Protein AF-A0AAV6K033-F1 (afdb_monomer_lite)

Secondary structure (DSSP, 8-state):
-----SPPPPHHHHHHHHHHHS-SSSHHHHHHHHHHHHHHHHHHHHHHHHHHH-----HHHHHHHHHHHHHHHHHT---B---HHHHHHHHHTT--GGGBPP--

Organism: NCBI:txid479676

Sequence (104 aa):
MNNIDRGVLAFTDEIAWACTHKAGPSLAHLVFRLSLAASMYWIWRERNLRIFQHQRKVVRGLSSQIEEEVRACFVSFQGVKKTVVNSRIVQKWRVPARIFALCR

Structure (mmCIF, N/CA/C/O backbone):
data_AF-A0AAV6K033-F1
#
_entry.id   AF-A0AAV6K033-F1
#
loop_
_atom_site.group_PDB
_atom_site.id
_atom_site.type_symbol
_atom_site.label_atom_id
_atom_site.label_alt_id
_atom_site.label_comp_id
_atom_site.label_asym_id
_atom_site.label_entity_id
_atom_site.label_seq_id
_atom_site.pdbx_PDB_ins_code
_atom_site.Cartn_x
_atom_site.Cartn_y
_atom_site.Cartn_z
_atom_site.occupancy
_atom_site.B_iso_or_equiv
_atom_site.auth_seq_id
_atom_site.auth_comp_id
_atom_site.auth_asym_id
_atom_site.auth_atom_id
_atom_site.pdbx_PDB_model_num
ATOM 1 N N . MET A 1 1 ? 5.260 -6.977 0.803 1.00 44.03 1 MET A N 1
ATOM 2 C CA . MET A 1 1 ? 6.166 -6.848 1.961 1.00 44.03 1 MET A CA 1
ATOM 3 C C . MET A 1 1 ? 7.595 -7.080 1.471 1.00 44.03 1 MET A C 1
ATOM 5 O O . MET A 1 1 ? 8.149 -8.141 1.673 1.00 44.03 1 MET A O 1
ATOM 9 N N . ASN A 1 2 ? 8.054 -6.348 0.455 1.00 54.41 2 ASN A N 1
ATOM 10 C CA . ASN A 1 2 ? 8.568 -4.963 0.416 1.00 54.41 2 ASN A CA 1
ATOM 11 C C . ASN A 1 2 ? 10.102 -4.861 0.571 1.00 54.41 2 ASN A C 1
ATOM 13 O O . ASN A 1 2 ? 10.624 -3.768 0.364 1.00 54.41 2 ASN A O 1
ATOM 17 N N . ASN A 1 3 ? 10.803 -5.989 0.786 1.00 57.56 3 ASN A N 1
ATOM 18 C CA . ASN A 1 3 ? 12.272 -6.095 0.726 1.00 57.56 3 ASN A CA 1
ATOM 19 C C . ASN A 1 3 ? 12.965 -4.997 1.556 1.00 57.56 3 ASN A C 1
ATOM 21 O O . ASN A 1 3 ? 13.736 -4.193 1.036 1.00 57.56 3 ASN A O 1
ATOM 25 N N . ILE A 1 4 ? 12.577 -4.893 2.828 1.00 67.56 4 ILE A N 1
ATOM 26 C CA . ILE A 1 4 ? 13.173 -3.963 3.788 1.00 67.56 4 ILE A CA 1
ATOM 27 C C . ILE A 1 4 ? 14.045 -4.820 4.697 1.00 67.56 4 ILE A C 1
ATOM 29 O O . ILE A 1 4 ? 13.512 -5.530 5.542 1.00 67.56 4 ILE A O 1
ATOM 33 N N . ASP A 1 5 ? 15.351 -4.798 4.456 1.00 72.12 5 ASP A N 1
ATOM 34 C CA . ASP A 1 5 ? 16.346 -5.537 5.236 1.00 72.12 5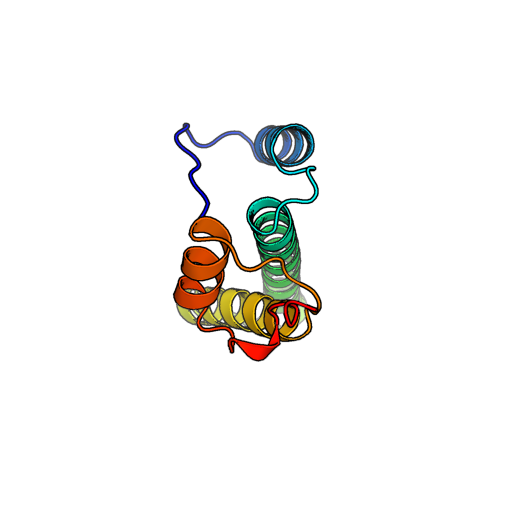 ASP A CA 1
ATOM 35 C C . ASP A 1 5 ? 17.127 -4.550 6.111 1.00 72.12 5 ASP A C 1
ATOM 37 O O . ASP A 1 5 ? 18.259 -4.171 5.822 1.00 72.12 5 ASP A O 1
ATOM 41 N N . ARG A 1 6 ? 16.435 -3.984 7.104 1.00 80.81 6 ARG A N 1
ATOM 42 C CA . ARG A 1 6 ? 17.014 -3.070 8.095 1.00 80.81 6 ARG A CA 1
ATOM 43 C C . ARG A 1 6 ? 16.225 -3.117 9.400 1.00 80.81 6 ARG A C 1
ATOM 45 O O . ARG A 1 6 ? 15.066 -3.529 9.410 1.00 80.81 6 ARG A O 1
ATOM 52 N N . GLY A 1 7 ? 16.844 -2.644 10.480 1.00 81.44 7 GLY A N 1
ATOM 53 C CA . GLY A 1 7 ? 16.182 -2.465 11.772 1.00 81.44 7 GLY A CA 1
ATOM 54 C C . GLY A 1 7 ? 15.017 -1.467 11.724 1.00 81.44 7 GLY A C 1
ATOM 55 O O . GLY A 1 7 ? 14.927 -0.628 10.818 1.00 81.44 7 GLY A O 1
ATOM 56 N N . VAL A 1 8 ? 14.129 -1.577 12.716 1.00 83.44 8 VAL A N 1
ATOM 57 C CA . VAL A 1 8 ? 13.009 -0.649 12.936 1.00 83.44 8 VAL A CA 1
ATOM 58 C C . VAL A 1 8 ? 13.569 0.707 13.360 1.00 83.44 8 VAL A C 1
ATOM 60 O O . VAL A 1 8 ? 14.348 0.777 14.309 1.00 83.44 8 VAL A O 1
ATOM 63 N N . LEU A 1 9 ? 13.181 1.768 12.658 1.00 86.12 9 LEU A N 1
ATOM 64 C CA . LEU A 1 9 ? 13.575 3.141 12.969 1.00 86.12 9 LEU A CA 1
ATOM 65 C C . LEU A 1 9 ? 12.465 3.864 13.746 1.00 86.12 9 LEU A C 1
ATOM 67 O O . LEU A 1 9 ? 11.329 3.387 13.844 1.00 86.12 9 LEU A O 1
ATOM 71 N N . ALA A 1 10 ? 12.775 5.049 14.276 1.00 90.94 10 ALA A N 1
ATOM 72 C CA . ALA A 1 10 ? 11.738 5.954 14.756 1.00 90.94 10 ALA A CA 1
ATOM 73 C C . ALA A 1 10 ? 10.796 6.330 13.601 1.00 90.94 10 ALA A C 1
ATOM 75 O O . ALA A 1 10 ? 11.197 6.366 12.440 1.00 90.94 10 ALA A O 1
ATOM 76 N N . PHE A 1 11 ? 9.533 6.635 13.903 1.00 85.62 11 PHE A N 1
ATOM 77 C CA . PHE A 1 11 ? 8.525 6.860 12.862 1.00 85.62 11 PHE A CA 1
ATOM 78 C C . PHE A 1 11 ? 8.914 7.968 11.870 1.00 85.62 11 PHE A C 1
ATOM 80 O O . PHE A 1 11 ? 8.736 7.805 10.668 1.00 85.62 11 PHE A O 1
ATOM 87 N N . THR A 1 12 ? 9.486 9.075 12.342 1.00 89.31 12 THR A N 1
ATOM 88 C CA . THR A 1 12 ? 9.978 10.157 11.472 1.00 89.31 12 THR A CA 1
ATOM 89 C C . THR A 1 12 ? 11.044 9.671 10.495 1.00 89.31 12 THR A C 1
ATOM 91 O O . THR A 1 12 ? 10.992 10.003 9.311 1.00 89.31 12 THR A O 1
ATOM 94 N N . ASP A 1 13 ? 11.951 8.821 10.967 1.00 91.06 13 ASP A N 1
ATOM 95 C CA . ASP A 1 13 ? 13.040 8.259 10.172 1.00 91.06 13 ASP A CA 1
ATOM 96 C C . ASP A 1 13 ? 12.525 7.190 9.199 1.00 91.06 13 ASP A C 1
ATOM 98 O O . ASP A 1 13 ? 12.990 7.109 8.064 1.00 91.06 13 ASP A O 1
ATOM 102 N N . GLU A 1 14 ? 11.505 6.418 9.592 1.00 89.38 14 GLU A N 1
ATOM 103 C CA . GLU A 1 14 ? 10.777 5.505 8.702 1.00 89.38 14 GLU A CA 1
ATOM 104 C C . GLU A 1 14 ? 10.161 6.258 7.516 1.00 89.38 14 GLU A C 1
ATOM 106 O O . GLU A 1 14 ? 10.292 5.826 6.365 1.00 89.38 14 GLU A O 1
ATOM 111 N N . ILE A 1 15 ? 9.519 7.404 7.776 1.00 88.56 15 ILE A N 1
ATOM 112 C CA . ILE A 1 15 ? 8.918 8.232 6.724 1.00 88.56 15 ILE A CA 1
ATOM 113 C C . ILE A 1 15 ? 9.995 8.877 5.854 1.00 88.56 15 ILE A C 1
ATOM 115 O O . ILE A 1 15 ? 9.896 8.808 4.628 1.00 88.56 15 ILE A O 1
ATOM 119 N N . ALA A 1 16 ? 11.046 9.443 6.447 1.00 90.56 16 ALA A N 1
ATOM 120 C CA . ALA A 1 16 ? 12.157 10.019 5.692 1.00 90.56 16 ALA A CA 1
ATOM 121 C C . ALA A 1 16 ? 12.825 8.970 4.786 1.00 90.56 16 ALA A C 1
ATOM 123 O O . ALA A 1 16 ? 13.068 9.213 3.599 1.00 90.56 16 ALA A O 1
ATOM 124 N N . TRP A 1 17 ? 13.048 7.762 5.304 1.00 90.31 17 TRP A N 1
ATOM 125 C CA . TRP A 1 17 ? 13.572 6.645 4.528 1.00 90.31 17 TRP A CA 1
ATOM 126 C C . TRP A 1 17 ? 12.623 6.232 3.396 1.00 90.31 17 TRP A C 1
ATOM 128 O O . TRP A 1 17 ? 13.056 6.027 2.261 1.00 90.31 17 TRP A O 1
ATOM 138 N N . ALA A 1 18 ? 11.321 6.134 3.668 1.00 89.19 18 ALA A N 1
ATOM 139 C CA . ALA A 1 18 ? 10.320 5.807 2.658 1.00 89.19 18 ALA A CA 1
ATOM 140 C C . ALA A 1 18 ? 10.296 6.845 1.525 1.00 89.19 18 ALA A C 1
ATOM 142 O O . ALA A 1 18 ? 10.298 6.474 0.349 1.00 89.19 18 ALA A O 1
ATOM 143 N N . CYS A 1 19 ? 10.329 8.132 1.868 1.00 87.88 19 CYS A N 1
ATOM 144 C CA . CYS A 1 19 ? 10.367 9.230 0.905 1.00 87.88 19 CYS A CA 1
ATOM 145 C C . CYS A 1 19 ? 11.638 9.214 0.049 1.00 87.88 19 CYS A C 1
ATOM 147 O O . CYS A 1 19 ? 11.573 9.516 -1.137 1.00 87.88 19 CYS A O 1
ATOM 149 N N . THR A 1 20 ? 12.779 8.818 0.612 1.00 89.88 20 THR A N 1
ATOM 150 C CA . THR A 1 20 ? 14.052 8.767 -0.125 1.00 89.88 20 THR A CA 1
ATOM 151 C C . THR A 1 20 ? 14.192 7.507 -0.985 1.00 89.88 20 THR A C 1
ATOM 153 O O . THR A 1 20 ? 14.633 7.587 -2.127 1.00 89.88 20 THR A O 1
ATOM 156 N N . HIS A 1 21 ? 13.770 6.341 -0.488 1.00 89.25 21 HIS A N 1
ATOM 157 C CA . HIS A 1 21 ? 14.060 5.047 -1.122 1.00 89.25 21 HIS A CA 1
ATOM 158 C C . HIS A 1 21 ? 12.889 4.453 -1.911 1.00 89.25 21 HIS A C 1
ATOM 160 O O . HIS A 1 21 ? 13.079 3.509 -2.678 1.00 89.25 21 HIS A O 1
ATOM 166 N N . LYS A 1 22 ? 11.661 4.955 -1.721 1.00 90.19 22 LYS A N 1
ATOM 167 C CA . LYS A 1 22 ? 10.439 4.410 -2.342 1.00 90.19 22 LYS A CA 1
ATOM 168 C C . LYS A 1 22 ? 9.681 5.448 -3.183 1.00 90.19 22 LYS A C 1
ATOM 170 O O . LYS A 1 22 ? 8.480 5.298 -3.405 1.00 90.19 22 LYS A O 1
ATOM 175 N N . ALA A 1 23 ? 10.379 6.465 -3.696 1.00 86.50 23 ALA A N 1
ATOM 176 C CA . ALA A 1 23 ? 9.802 7.532 -4.525 1.00 86.50 23 ALA A CA 1
ATOM 177 C C . ALA A 1 23 ? 9.767 7.248 -6.042 1.00 86.50 23 ALA A C 1
ATOM 179 O O . ALA A 1 23 ? 9.132 7.991 -6.786 1.00 86.50 23 ALA A O 1
ATOM 180 N N . GLY A 1 24 ? 10.421 6.187 -6.528 1.00 88.88 24 GLY A N 1
ATOM 181 C CA . GLY A 1 24 ? 10.498 5.925 -7.973 1.00 88.88 24 GLY A CA 1
ATOM 182 C C . GLY A 1 24 ? 9.174 5.460 -8.619 1.00 88.88 24 GLY A C 1
ATOM 183 O O . GLY A 1 24 ? 8.230 5.090 -7.920 1.00 88.88 24 GLY A O 1
ATOM 184 N N . PRO A 1 25 ? 9.118 5.375 -9.963 1.00 89.50 25 PRO A N 1
ATOM 185 C CA . PRO A 1 25 ? 7.905 5.020 -10.711 1.00 89.50 25 PRO A CA 1
ATOM 186 C C . PRO A 1 25 ? 7.637 3.508 -10.794 1.00 89.50 25 PRO A C 1
ATOM 188 O O . PRO A 1 25 ? 6.692 3.077 -11.450 1.00 89.50 25 PRO A O 1
ATOM 191 N N . SER A 1 26 ? 8.477 2.673 -10.173 1.00 91.31 26 SER A N 1
ATOM 192 C CA . SER A 1 26 ? 8.309 1.221 -10.234 1.00 91.31 26 SER A CA 1
ATOM 193 C C . SER A 1 26 ? 6.997 0.785 -9.573 1.00 91.31 26 SER A C 1
ATOM 195 O O . SER A 1 26 ? 6.539 1.382 -8.595 1.00 91.31 26 SER A O 1
ATOM 197 N N . LEU A 1 27 ? 6.420 -0.317 -10.058 1.00 92.12 27 LEU A N 1
ATOM 198 C CA . LEU A 1 27 ? 5.218 -0.903 -9.462 1.00 92.12 27 LEU A CA 1
ATOM 199 C C . LEU A 1 27 ? 5.418 -1.216 -7.973 1.00 92.12 27 LEU A C 1
ATOM 201 O O . LEU A 1 27 ? 4.526 -0.987 -7.164 1.00 92.12 27 LEU A O 1
ATOM 205 N N . ALA A 1 28 ? 6.611 -1.684 -7.596 1.00 91.88 28 ALA A N 1
ATOM 206 C CA . ALA A 1 28 ? 6.955 -1.954 -6.205 1.00 91.88 28 ALA A CA 1
ATOM 207 C C . ALA A 1 28 ? 6.895 -0.687 -5.336 1.00 91.88 28 ALA A C 1
ATOM 209 O O . ALA A 1 28 ? 6.378 -0.737 -4.221 1.00 91.88 28 ALA A O 1
ATOM 210 N N . HIS A 1 29 ? 7.392 0.446 -5.841 1.00 92.75 29 HIS A N 1
ATOM 211 C CA . HIS A 1 29 ? 7.330 1.731 -5.142 1.00 92.75 29 HIS A CA 1
ATOM 212 C C . HIS A 1 29 ? 5.898 2.264 -5.045 1.00 92.75 29 HIS A C 1
ATOM 214 O O . HIS A 1 29 ? 5.499 2.757 -3.993 1.00 92.75 29 HIS A O 1
ATOM 220 N N . LEU A 1 30 ? 5.096 2.124 -6.104 1.00 92.19 30 LEU A N 1
ATOM 221 C CA . LEU A 1 30 ? 3.680 2.503 -6.087 1.00 92.19 30 LEU A CA 1
ATOM 222 C C . LEU A 1 30 ? 2.892 1.697 -5.050 1.00 92.19 30 LEU A C 1
ATOM 224 O O . LEU A 1 30 ? 2.239 2.277 -4.187 1.00 92.19 30 LEU A O 1
ATOM 228 N N . VAL A 1 31 ? 3.014 0.370 -5.081 1.00 93.44 31 VAL A N 1
ATOM 229 C CA . VAL A 1 31 ? 2.335 -0.524 -4.132 1.00 93.44 31 VAL A CA 1
ATOM 230 C C . VAL A 1 31 ? 2.809 -0.280 -2.697 1.00 93.44 31 VAL A C 1
ATOM 232 O O . VAL A 1 31 ? 2.003 -0.330 -1.769 1.00 93.44 31 VAL A O 1
ATOM 235 N N . PHE A 1 32 ? 4.094 0.028 -2.494 1.00 93.31 32 PHE A N 1
ATOM 236 C CA . PHE A 1 32 ? 4.616 0.419 -1.185 1.00 93.31 32 PHE A CA 1
ATOM 237 C C . PHE A 1 32 ? 3.939 1.693 -0.663 1.00 93.31 32 PHE A C 1
ATOM 239 O O . PHE A 1 32 ? 3.421 1.685 0.452 1.00 93.31 32 PHE A O 1
ATOM 246 N N . ARG A 1 33 ? 3.906 2.765 -1.466 1.00 92.25 33 ARG A N 1
ATOM 247 C CA . ARG A 1 33 ? 3.288 4.042 -1.070 1.00 92.25 33 ARG A CA 1
ATOM 248 C C . ARG A 1 33 ? 1.795 3.886 -0.793 1.00 92.25 33 ARG A C 1
ATOM 250 O O . ARG A 1 33 ? 1.309 4.405 0.205 1.00 92.25 33 ARG A O 1
ATOM 257 N N . LEU A 1 34 ? 1.101 3.106 -1.620 1.00 94.06 34 LEU A N 1
ATOM 258 C CA . LEU A 1 34 ? -0.303 2.761 -1.418 1.00 94.06 34 LEU A CA 1
ATOM 259 C C . LEU A 1 34 ? -0.521 2.006 -0.098 1.00 94.06 34 LEU A C 1
ATOM 261 O O . LEU A 1 34 ? -1.412 2.353 0.671 1.00 94.06 34 LEU A O 1
ATOM 265 N N . SER A 1 35 ? 0.338 1.026 0.203 1.00 94.31 35 SER A N 1
ATOM 266 C CA . SER A 1 35 ? 0.292 0.281 1.470 1.00 94.31 35 SER A CA 1
ATOM 267 C C . SER A 1 35 ? 0.513 1.185 2.682 1.00 94.31 35 SER A C 1
ATOM 269 O O . SER A 1 35 ? -0.178 1.042 3.690 1.00 94.31 35 SER A O 1
ATOM 271 N N . LEU A 1 36 ? 1.460 2.122 2.585 1.00 93.00 36 LEU A N 1
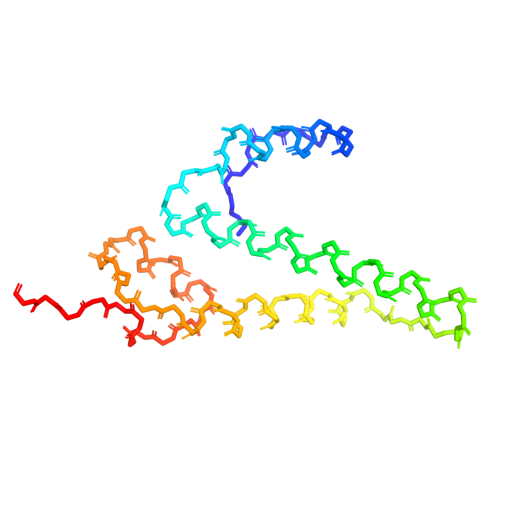ATOM 272 C CA . LEU A 1 36 ? 1.761 3.076 3.650 1.00 93.00 36 LEU A CA 1
ATOM 273 C C . LEU A 1 36 ? 0.579 4.021 3.896 1.00 93.00 36 LEU A C 1
ATOM 275 O O . LEU A 1 36 ? 0.146 4.166 5.038 1.00 93.00 36 LEU A O 1
ATOM 279 N N . ALA A 1 37 ? 0.020 4.597 2.828 1.00 92.62 37 ALA A N 1
ATOM 280 C CA . ALA A 1 37 ? -1.130 5.494 2.900 1.00 92.62 37 ALA A CA 1
ATOM 281 C C . ALA A 1 37 ? -2.363 4.797 3.498 1.00 92.62 37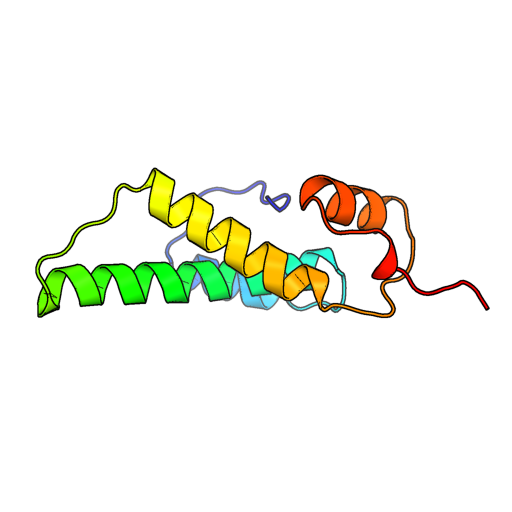 ALA A C 1
ATOM 283 O O . ALA A 1 37 ? -2.960 5.313 4.444 1.00 92.62 37 ALA A O 1
ATOM 284 N N . ALA A 1 38 ? -2.696 3.593 3.017 1.00 95.19 38 ALA A N 1
ATOM 285 C CA . ALA A 1 38 ? -3.797 2.800 3.560 1.00 95.19 38 ALA A CA 1
ATOM 286 C C . ALA A 1 38 ? -3.580 2.487 5.049 1.00 95.19 38 ALA A C 1
ATOM 288 O O . ALA A 1 38 ? -4.484 2.675 5.861 1.00 95.19 38 ALA A O 1
ATOM 289 N N . SER A 1 39 ? -2.367 2.078 5.436 1.00 93.75 39 SER A N 1
ATOM 290 C CA . SER A 1 39 ? -2.047 1.779 6.837 1.00 93.75 39 SER A CA 1
ATOM 291 C C . SER A 1 39 ? -2.230 2.999 7.741 1.00 93.75 39 SER A C 1
ATOM 293 O O . SER A 1 39 ? -2.891 2.899 8.773 1.00 93.75 39 SER A O 1
ATOM 295 N N . MET A 1 40 ? -1.696 4.160 7.348 1.00 93.12 40 MET A N 1
ATOM 296 C CA . MET A 1 40 ? -1.844 5.408 8.105 1.00 93.12 40 MET A CA 1
ATOM 297 C C . MET A 1 40 ? -3.313 5.792 8.275 1.00 93.12 40 MET A C 1
ATOM 299 O O . MET A 1 40 ? -3.744 6.091 9.390 1.00 93.12 40 MET A O 1
ATOM 303 N N . TYR A 1 41 ? -4.087 5.734 7.188 1.00 94.81 41 TYR A N 1
ATOM 304 C CA . TYR A 1 41 ? -5.511 6.045 7.211 1.00 94.81 41 TYR A CA 1
ATOM 305 C C . TYR A 1 41 ? -6.276 5.129 8.171 1.00 94.81 41 TYR A C 1
ATOM 307 O O . TYR A 1 41 ? -7.003 5.605 9.044 1.00 94.81 41 TYR A O 1
ATOM 315 N N . TRP A 1 42 ? -6.086 3.815 8.055 1.00 94.69 42 TRP A N 1
ATOM 316 C CA . TRP A 1 42 ? -6.798 2.838 8.874 1.00 94.69 42 TRP A CA 1
ATOM 317 C C . TRP A 1 42 ? -6.404 2.905 10.354 1.00 94.69 42 TRP A C 1
ATOM 319 O O . TRP A 1 42 ? -7.278 2.786 11.214 1.00 94.69 42 TRP A O 1
ATOM 329 N N . ILE A 1 43 ? -5.130 3.161 10.668 1.00 92.12 43 ILE A N 1
ATOM 330 C CA . ILE A 1 43 ? -4.664 3.378 12.047 1.00 92.12 43 ILE A CA 1
ATOM 331 C C . ILE A 1 43 ? -5.284 4.650 12.633 1.00 92.12 43 ILE A C 1
ATOM 333 O O . ILE A 1 43 ? -5.806 4.624 13.750 1.00 92.12 43 ILE A O 1
ATOM 337 N N . TRP A 1 44 ? -5.259 5.756 11.885 1.00 94.38 44 TRP A N 1
ATOM 338 C CA . TRP A 1 44 ? -5.876 7.012 12.308 1.00 94.38 44 TRP A CA 1
ATOM 339 C C . TRP A 1 44 ? -7.384 6.848 12.534 1.00 94.38 44 TRP A C 1
ATOM 341 O O . TRP A 1 44 ? -7.905 7.248 13.578 1.00 94.38 44 TRP A O 1
ATOM 351 N N . ARG A 1 45 ? -8.077 6.183 11.603 1.00 94.00 45 ARG A N 1
ATOM 352 C CA . ARG A 1 45 ? -9.510 5.902 11.704 1.00 94.00 45 ARG A CA 1
ATOM 353 C C . ARG A 1 45 ? -9.832 5.059 12.935 1.00 94.00 45 ARG A C 1
ATOM 355 O O . ARG A 1 45 ? -10.745 5.402 13.676 1.00 94.00 45 ARG A O 1
ATOM 362 N N . GLU A 1 46 ? -9.081 3.989 13.181 1.00 93.25 46 GLU A N 1
ATOM 363 C CA . GLU A 1 46 ? -9.257 3.136 14.362 1.00 93.25 46 GLU A CA 1
ATOM 364 C C . GLU A 1 46 ? -9.024 3.914 15.666 1.00 93.25 46 GLU A C 1
ATOM 366 O O . GLU A 1 46 ? -9.798 3.774 16.611 1.00 93.25 46 GLU A O 1
ATOM 371 N N . ARG A 1 47 ? -7.998 4.775 15.722 1.00 92.69 47 ARG A N 1
ATOM 372 C CA . ARG A 1 47 ? -7.759 5.643 16.885 1.00 92.69 47 ARG A CA 1
ATOM 373 C C . ARG A 1 47 ? -8.958 6.556 17.152 1.00 92.69 47 ARG A C 1
ATOM 375 O O . ARG A 1 47 ? -9.389 6.656 18.298 1.00 92.69 47 ARG A O 1
ATOM 382 N N . ASN A 1 48 ? -9.513 7.181 16.117 1.00 94.50 48 ASN A N 1
ATOM 383 C CA . ASN A 1 48 ? -10.685 8.045 16.262 1.00 94.50 48 ASN A CA 1
ATOM 384 C C . ASN A 1 48 ? -11.930 7.268 16.705 1.00 94.50 48 ASN A C 1
ATOM 386 O O . ASN A 1 48 ? -12.644 7.728 17.590 1.00 94.50 48 ASN A O 1
ATOM 390 N N . LEU A 1 49 ? -12.168 6.075 16.155 1.00 93.12 49 LEU A N 1
ATOM 391 C CA . LEU A 1 49 ? -13.284 5.221 16.578 1.00 93.12 49 LEU A CA 1
ATOM 392 C C . LEU A 1 49 ? -13.188 4.845 18.064 1.00 93.12 49 LEU A C 1
ATOM 394 O O . LEU A 1 49 ? -14.198 4.851 18.766 1.00 93.12 49 LEU A O 1
ATOM 398 N N . ARG A 1 50 ? -11.979 4.591 18.575 1.00 92.75 50 ARG A N 1
ATOM 399 C CA . ARG A 1 50 ? -11.767 4.302 20.001 1.00 92.75 50 ARG A CA 1
ATOM 400 C C . ARG A 1 50 ? -12.052 5.499 20.897 1.00 92.75 50 ARG A C 1
ATOM 402 O O . ARG A 1 50 ? -12.673 5.328 21.940 1.00 92.75 50 ARG A O 1
ATOM 409 N N . ILE A 1 51 ? -11.584 6.683 20.500 1.00 94.12 51 ILE A N 1
ATOM 410 C CA . ILE A 1 51 ? -11.715 7.908 21.301 1.00 94.12 51 ILE A CA 1
ATOM 411 C C . ILE A 1 51 ? -13.164 8.399 21.315 1.00 94.12 51 ILE A C 1
ATOM 413 O O . ILE A 1 51 ? -13.676 8.734 22.375 1.00 94.12 51 ILE A O 1
ATOM 417 N N . PHE A 1 52 ? -13.820 8.433 20.153 1.00 93.88 52 PHE A N 1
ATOM 418 C CA . PHE A 1 52 ? -15.108 9.114 19.995 1.00 93.88 52 PHE A CA 1
ATOM 419 C C . PHE A 1 52 ? -16.319 8.180 19.982 1.00 93.88 52 PHE A C 1
ATOM 421 O O . PHE A 1 52 ? -17.436 8.647 20.171 1.00 93.88 52 PHE A O 1
ATOM 428 N N . GLN A 1 53 ? -16.130 6.882 19.726 1.00 92.06 53 GLN A N 1
ATOM 429 C CA . GLN A 1 53 ? -17.233 5.912 19.636 1.00 92.06 53 GLN A CA 1
ATOM 430 C C . GLN A 1 53 ? -17.056 4.714 20.577 1.00 92.06 53 GLN A C 1
ATOM 432 O O . GLN A 1 53 ? -17.903 3.826 20.586 1.00 92.06 53 GLN A O 1
ATOM 437 N N . HIS A 1 54 ? -15.955 4.655 21.338 1.00 88.88 54 HIS A N 1
ATOM 438 C CA . HIS A 1 54 ? -15.594 3.530 22.211 1.00 88.88 54 HIS A CA 1
ATOM 439 C C . HIS A 1 54 ? -15.605 2.158 21.510 1.00 88.88 54 HIS A C 1
ATOM 441 O O . HIS A 1 54 ? -15.709 1.112 22.150 1.00 88.88 54 HIS A O 1
ATOM 447 N N . GLN A 1 55 ? -15.455 2.148 20.183 1.00 87.56 55 GLN A N 1
ATOM 448 C CA . GLN A 1 55 ? -15.373 0.930 19.387 1.00 87.56 55 GLN A CA 1
ATOM 449 C C . GLN A 1 55 ? -13.915 0.502 19.244 1.00 87.56 55 GLN A C 1
ATOM 451 O O . GLN A 1 55 ? -13.031 1.327 19.010 1.00 87.56 55 GLN A O 1
ATOM 456 N N . ARG A 1 56 ? -13.657 -0.804 19.339 1.00 85.19 56 ARG A N 1
ATOM 457 C CA . ARG A 1 56 ? -12.324 -1.379 19.143 1.00 85.19 56 ARG A CA 1
ATOM 458 C C . ARG A 1 56 ? -12.395 -2.558 18.193 1.00 85.19 56 ARG A C 1
ATOM 460 O O . ARG A 1 56 ? -13.103 -3.528 18.450 1.00 85.19 56 ARG A O 1
ATOM 467 N N . LYS A 1 57 ? -11.593 -2.513 17.135 1.00 82.06 57 LYS A N 1
ATOM 468 C CA . LYS A 1 57 ? -11.420 -3.655 16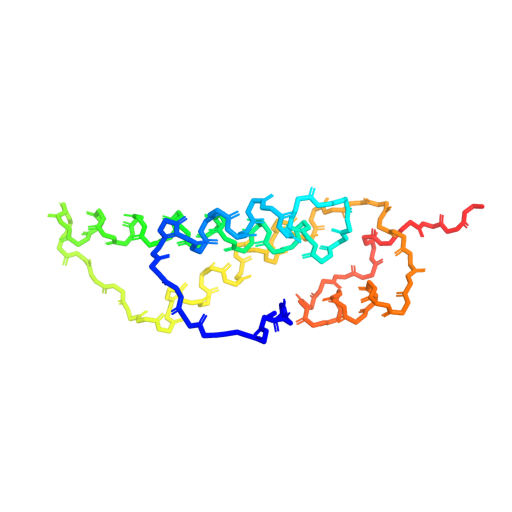.240 1.00 82.06 57 LYS A CA 1
ATOM 469 C C . LYS A 1 57 ? -10.313 -4.582 16.720 1.00 82.06 57 LYS A C 1
ATOM 471 O O . LYS A 1 57 ? -9.320 -4.165 17.325 1.00 82.06 57 LYS A O 1
ATOM 476 N N . VAL A 1 58 ? -10.469 -5.862 16.388 1.00 86.62 58 VAL A N 1
ATOM 477 C CA . VAL A 1 58 ? -9.405 -6.862 16.518 1.00 86.62 58 VAL A CA 1
ATOM 478 C C . VAL A 1 58 ? -8.323 -6.560 15.482 1.00 86.62 58 VAL A C 1
ATOM 480 O O . VAL A 1 58 ? -8.632 -6.305 14.319 1.00 86.62 58 VAL A O 1
ATOM 483 N N . VAL A 1 59 ? -7.053 -6.632 15.889 1.00 83.62 59 VAL A N 1
ATOM 484 C CA . VAL A 1 59 ? -5.888 -6.298 15.045 1.00 83.62 59 VAL A CA 1
ATOM 485 C C . VAL A 1 59 ? -5.916 -7.032 13.703 1.00 83.62 59 VAL A C 1
ATOM 487 O O . VAL A 1 59 ? -5.715 -6.408 12.668 1.00 83.62 59 VAL A O 1
ATOM 490 N N . ARG A 1 60 ? -6.254 -8.330 13.701 1.00 85.06 60 ARG A N 1
ATOM 491 C CA . ARG A 1 60 ? -6.389 -9.120 12.463 1.00 85.06 60 ARG A CA 1
ATOM 492 C C . ARG A 1 60 ? -7.400 -8.513 11.487 1.00 85.06 60 ARG A C 1
ATOM 494 O O . ARG A 1 60 ? -7.115 -8.435 10.300 1.00 85.06 60 ARG A O 1
ATOM 501 N N . GLY A 1 61 ? -8.541 -8.041 11.991 1.00 89.19 61 GLY A N 1
ATOM 502 C CA . GLY A 1 61 ? -9.559 -7.390 11.167 1.00 89.19 61 GLY A CA 1
ATOM 503 C C . GLY A 1 61 ? -9.055 -6.088 10.543 1.00 89.19 61 GLY A C 1
ATOM 504 O O . GLY A 1 61 ? -9.353 -5.814 9.385 1.00 89.19 61 GLY A O 1
ATOM 505 N N . LEU A 1 62 ? -8.239 -5.321 11.273 1.00 91.38 62 LEU A N 1
ATOM 506 C CA . LEU A 1 62 ? -7.622 -4.102 10.749 1.00 91.38 62 LEU A CA 1
ATOM 507 C C . LEU A 1 62 ? -6.599 -4.410 9.647 1.00 91.38 62 LEU A C 1
ATOM 509 O O . LEU A 1 62 ? -6.617 -3.763 8.604 1.00 91.38 62 LEU A O 1
ATOM 513 N N . SER A 1 63 ? -5.744 -5.418 9.845 1.00 90.38 63 SER A N 1
ATOM 514 C CA . SER A 1 63 ? -4.769 -5.843 8.832 1.00 90.38 63 SER A CA 1
ATOM 515 C C . SER A 1 63 ? -5.451 -6.289 7.539 1.00 90.38 63 SER A C 1
ATOM 517 O O . SER A 1 63 ? -5.063 -5.833 6.468 1.00 90.38 63 SER A O 1
ATOM 519 N N . SER A 1 64 ? -6.511 -7.098 7.629 1.00 92.69 64 SER A N 1
ATOM 520 C CA . SER A 1 64 ? -7.277 -7.517 6.449 1.00 92.69 64 SER A CA 1
ATOM 521 C C . SER A 1 64 ? -7.955 -6.342 5.738 1.00 92.69 64 SER A C 1
ATOM 523 O O . SER A 1 64 ? -7.998 -6.325 4.513 1.00 92.69 64 SER A O 1
ATOM 525 N N . GLN A 1 65 ? -8.443 -5.339 6.478 1.00 93.38 65 GLN A N 1
ATOM 526 C CA . GLN A 1 65 ? -9.017 -4.125 5.883 1.00 93.38 65 GLN A CA 1
ATOM 527 C C . GLN A 1 65 ? -7.975 -3.309 5.116 1.00 93.38 65 GLN A C 1
ATOM 529 O O . GLN A 1 65 ? -8.254 -2.846 4.014 1.00 93.38 65 GLN A O 1
ATOM 534 N N . ILE A 1 66 ? -6.767 -3.176 5.664 1.00 94.56 66 ILE A N 1
ATOM 535 C CA . ILE A 1 66 ? -5.663 -2.492 4.985 1.00 94.56 66 ILE A CA 1
ATOM 536 C C . ILE A 1 66 ? -5.266 -3.247 3.712 1.00 94.56 66 ILE A C 1
ATOM 538 O O . ILE A 1 66 ? -5.124 -2.631 2.660 1.00 94.56 66 ILE A O 1
ATOM 542 N N . GLU A 1 67 ? -5.090 -4.568 3.788 1.00 94.12 67 GLU A N 1
ATOM 543 C CA . GLU A 1 67 ? -4.715 -5.383 2.625 1.00 94.12 67 GLU A CA 1
ATOM 544 C C . GLU A 1 67 ? -5.757 -5.304 1.507 1.00 94.12 67 GLU A C 1
ATOM 546 O O . GLU A 1 67 ? -5.396 -5.162 0.337 1.00 94.12 67 GLU A O 1
ATOM 551 N N . GLU A 1 68 ? -7.037 -5.355 1.868 1.00 94.50 68 GLU A N 1
ATOM 552 C CA . GLU A 1 68 ? -8.137 -5.279 0.914 1.00 94.50 68 GLU A CA 1
ATOM 553 C C . GLU A 1 68 ? -8.244 -3.895 0.266 1.00 94.50 68 GLU A C 1
ATOM 555 O O . GLU A 1 68 ? -8.401 -3.815 -0.950 1.00 94.50 68 GLU A O 1
ATOM 560 N N . GLU A 1 69 ? -8.064 -2.813 1.029 1.00 95.44 69 GLU A N 1
ATOM 561 C CA . GLU A 1 69 ? -8.025 -1.444 0.496 1.00 95.44 69 GLU A CA 1
ATOM 562 C C . GLU A 1 69 ? -6.898 -1.283 -0.535 1.00 95.44 69 GLU A C 1
ATOM 564 O O . GLU A 1 69 ? -7.105 -0.813 -1.656 1.00 95.44 69 GLU A O 1
ATOM 569 N N . VAL A 1 70 ? -5.693 -1.753 -0.190 1.00 95.94 70 VAL A N 1
ATOM 570 C CA . VAL A 1 70 ? -4.541 -1.714 -1.099 1.00 95.94 70 VAL A CA 1
ATOM 571 C C . VAL A 1 70 ? -4.821 -2.534 -2.352 1.00 95.94 70 VAL A C 1
ATOM 573 O O . VAL A 1 70 ? -4.524 -2.084 -3.458 1.00 95.94 70 VAL A O 1
ATOM 576 N N . ARG A 1 71 ? -5.410 -3.725 -2.209 1.00 95.19 71 ARG A N 1
ATOM 577 C CA . ARG A 1 71 ? -5.763 -4.574 -3.348 1.00 95.19 71 ARG A CA 1
ATOM 578 C C . ARG A 1 71 ? -6.803 -3.902 -4.240 1.00 95.19 71 ARG A C 1
ATOM 580 O O . ARG A 1 71 ? -6.622 -3.904 -5.455 1.00 95.19 71 ARG A O 1
ATOM 587 N N . ALA A 1 72 ? -7.854 -3.319 -3.668 1.00 94.06 72 ALA A N 1
ATOM 588 C CA . ALA A 1 72 ? -8.911 -2.635 -4.406 1.00 94.06 72 ALA A CA 1
ATOM 589 C C . ALA A 1 72 ? -8.348 -1.481 -5.248 1.00 94.06 72 ALA A C 1
ATOM 591 O O . ALA A 1 72 ? -8.607 -1.411 -6.452 1.00 94.06 72 ALA A O 1
ATOM 592 N N . CYS A 1 73 ? -7.491 -0.645 -4.658 1.00 93.62 73 CYS A N 1
ATOM 593 C CA . CYS A 1 73 ? -6.784 0.403 -5.388 1.00 93.62 73 CYS A CA 1
ATOM 594 C C . CYS A 1 73 ? -5.814 -0.160 -6.434 1.00 93.62 73 CYS A C 1
ATOM 596 O O . CYS A 1 73 ? -5.711 0.369 -7.533 1.00 93.62 73 CYS A O 1
ATOM 598 N N . PHE A 1 74 ? -5.103 -1.246 -6.140 1.00 93.31 74 PHE A N 1
ATOM 599 C CA . PHE A 1 74 ? -4.153 -1.825 -7.088 1.00 93.31 74 PHE A CA 1
ATOM 600 C C . PHE A 1 74 ? -4.863 -2.438 -8.313 1.00 93.31 74 PHE A C 1
ATOM 602 O O . PHE A 1 74 ? -4.370 -2.359 -9.437 1.00 93.31 74 PHE A O 1
ATOM 609 N N . VAL A 1 75 ? -6.065 -2.989 -8.138 1.00 92.88 75 VAL A N 1
ATOM 610 C CA . VAL A 1 75 ? -6.884 -3.530 -9.235 1.00 92.88 75 VAL A CA 1
ATOM 611 C C . VAL A 1 75 ? -7.317 -2.458 -10.245 1.00 92.88 75 VAL A C 1
ATOM 613 O O . VAL A 1 75 ? -7.596 -2.804 -11.396 1.00 92.88 75 VAL A O 1
ATOM 616 N N . SER A 1 76 ? -7.373 -1.181 -9.853 1.00 90.56 76 SER A N 1
ATOM 617 C CA . SER A 1 76 ? -7.736 -0.087 -10.763 1.00 90.56 76 SER A CA 1
ATOM 618 C C . SER A 1 76 ? -6.581 0.372 -11.659 1.00 90.56 76 SER A C 1
ATOM 620 O O . SER A 1 76 ? -6.808 1.138 -12.595 1.00 90.56 76 SER A O 1
ATOM 622 N N . PHE A 1 77 ? -5.355 -0.109 -11.423 1.00 90.19 77 PHE A N 1
ATOM 623 C CA . PHE A 1 77 ? -4.197 0.267 -12.230 1.00 90.19 77 PHE A CA 1
ATOM 624 C C . PHE A 1 77 ? -4.316 -0.294 -13.652 1.00 90.19 77 PHE A C 1
ATOM 626 O O . PHE A 1 77 ? -4.830 -1.390 -13.870 1.00 90.19 77 PHE A O 1
ATOM 633 N N . GLN A 1 78 ? -3.792 0.453 -14.621 1.00 89.25 78 GLN A N 1
ATOM 634 C CA . GLN A 1 78 ? -3.777 0.087 -16.036 1.00 89.25 78 GLN A CA 1
ATOM 635 C C . GLN A 1 78 ? -2.390 0.327 -16.627 1.00 89.25 78 GLN A C 1
ATOM 637 O O . GLN A 1 78 ? -1.608 1.118 -16.101 1.00 89.25 78 GLN A O 1
ATOM 642 N N . GLY A 1 79 ? -2.081 -0.354 -17.732 1.00 89.25 79 GLY A N 1
ATOM 643 C CA . GLY A 1 79 ? -0.840 -0.116 -18.472 1.00 89.25 79 GLY A CA 1
ATOM 644 C C . GLY A 1 79 ? 0.430 -0.565 -17.740 1.00 89.25 79 GLY A C 1
ATOM 645 O O . GLY A 1 79 ? 1.524 -0.090 -18.041 1.00 89.25 79 GLY A O 1
ATOM 646 N N . VAL A 1 80 ? 0.324 -1.485 -16.776 1.00 91.25 80 VAL A N 1
ATOM 647 C CA . VAL A 1 80 ? 1.490 -2.003 -16.053 1.00 91.25 80 VAL A CA 1
ATOM 648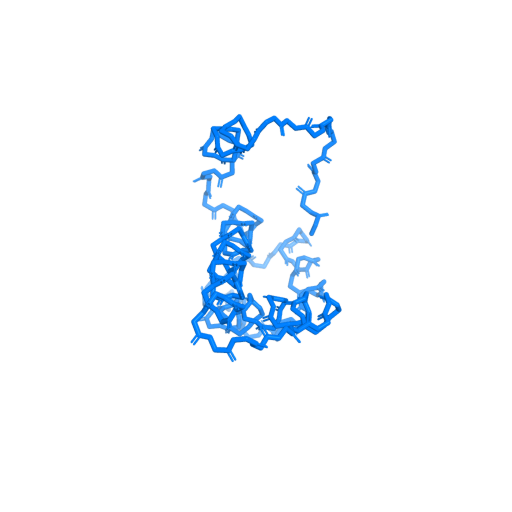 C C . VAL A 1 80 ? 2.356 -2.817 -17.018 1.00 91.25 80 VAL A C 1
ATOM 650 O O . VAL A 1 80 ? 1.892 -3.778 -17.631 1.00 91.25 80 VAL A O 1
ATOM 653 N N . LYS A 1 81 ? 3.644 -2.481 -17.148 1.00 91.94 81 LYS A N 1
ATOM 654 C CA . LYS A 1 81 ? 4.570 -3.260 -17.986 1.00 91.94 81 LYS A CA 1
ATOM 655 C C . LYS A 1 81 ? 4.675 -4.697 -17.466 1.00 91.94 81 LYS A C 1
ATOM 657 O O . LYS A 1 81 ? 5.007 -4.910 -16.296 1.00 91.94 81 LYS A O 1
ATOM 662 N N . LYS A 1 82 ? 4.449 -5.687 -18.331 1.00 92.12 82 LYS A N 1
ATOM 663 C CA . LYS A 1 82 ? 4.610 -7.102 -17.978 1.00 92.12 82 LYS A CA 1
ATOM 664 C C . LYS A 1 82 ? 6.099 -7.452 -17.898 1.00 92.12 82 LYS A C 1
ATOM 666 O O . LYS A 1 82 ? 6.792 -7.532 -18.904 1.00 92.12 82 LYS A O 1
ATOM 671 N N . THR A 1 83 ? 6.595 -7.639 -16.680 1.00 93.44 83 THR A N 1
ATOM 672 C CA . THR A 1 83 ? 7.955 -8.122 -16.380 1.00 93.44 83 THR A CA 1
ATOM 673 C C . THR A 1 83 ? 7.868 -9.249 -15.355 1.00 93.44 83 THR A C 1
ATOM 675 O O . THR A 1 83 ? 6.841 -9.388 -14.686 1.00 93.44 83 THR A O 1
ATOM 678 N N . VAL A 1 84 ? 8.927 -10.045 -15.181 1.00 92.75 84 VAL A N 1
ATOM 679 C CA . VAL A 1 84 ? 8.958 -11.107 -14.152 1.00 92.75 84 VAL A CA 1
ATOM 680 C C . VAL A 1 84 ? 8.720 -10.522 -12.754 1.00 92.75 84 VAL A C 1
ATOM 682 O O . VAL A 1 84 ? 7.925 -11.056 -11.983 1.00 92.75 84 VAL A O 1
ATOM 685 N N . VAL A 1 85 ? 9.347 -9.380 -12.448 1.00 91.81 85 VAL A N 1
ATOM 686 C CA . VAL A 1 85 ? 9.197 -8.686 -11.158 1.00 91.81 85 VAL A CA 1
ATOM 687 C C . VAL A 1 85 ? 7.759 -8.212 -10.950 1.00 91.81 85 VAL A C 1
ATOM 689 O O . VAL A 1 85 ? 7.160 -8.514 -9.919 1.00 91.81 85 VAL A O 1
ATOM 692 N N . ASN A 1 86 ? 7.171 -7.532 -11.938 1.00 93.62 86 ASN A N 1
ATOM 693 C CA . ASN A 1 86 ? 5.798 -7.039 -11.829 1.00 93.62 86 ASN A CA 1
ATOM 694 C C . ASN A 1 86 ? 4.797 -8.196 -11.749 1.00 93.62 86 ASN A C 1
ATOM 696 O O . ASN A 1 86 ? 3.873 -8.141 -10.946 1.00 93.62 86 ASN A O 1
ATOM 700 N N . SER A 1 87 ? 5.023 -9.279 -12.495 1.00 93.38 87 SER A N 1
ATOM 701 C CA . SER A 1 87 ? 4.178 -10.479 -12.452 1.00 93.38 87 SER A CA 1
ATOM 702 C C . SER A 1 87 ? 4.157 -11.118 -11.065 1.00 93.38 87 SER A C 1
ATOM 704 O O . SER A 1 87 ? 3.084 -11.431 -10.556 1.00 93.38 87 SER A O 1
ATOM 706 N N . ARG A 1 88 ? 5.316 -11.218 -10.400 1.00 93.94 88 ARG A N 1
ATOM 707 C CA . ARG A 1 88 ? 5.403 -11.705 -9.013 1.00 93.94 88 ARG A CA 1
ATOM 708 C C . ARG A 1 88 ? 4.648 -10.804 -8.033 1.00 93.94 88 ARG A C 1
ATOM 710 O O . ARG A 1 88 ? 3.981 -11.312 -7.136 1.00 93.94 88 ARG A O 1
ATOM 717 N N . ILE A 1 89 ? 4.730 -9.480 -8.196 1.00 93.88 89 ILE A N 1
ATOM 718 C CA . ILE A 1 89 ? 4.001 -8.520 -7.348 1.00 93.88 89 ILE A CA 1
ATOM 719 C C . ILE A 1 89 ? 2.488 -8.684 -7.540 1.00 93.88 89 ILE A C 1
ATOM 721 O O . ILE A 1 89 ? 1.764 -8.828 -6.560 1.00 93.88 89 ILE A O 1
ATOM 725 N N . VAL A 1 90 ? 2.022 -8.717 -8.788 1.00 93.88 90 VAL A N 1
ATOM 726 C CA . VAL A 1 90 ? 0.603 -8.883 -9.142 1.00 93.88 90 VAL A CA 1
ATOM 727 C C . VAL A 1 90 ? 0.042 -10.196 -8.598 1.00 93.88 90 VAL A C 1
ATOM 729 O O . VAL A 1 90 ? -1.015 -10.194 -7.968 1.00 93.88 90 VAL A O 1
ATOM 732 N N . GLN A 1 91 ? 0.781 -11.298 -8.748 1.00 93.31 91 GLN A N 1
ATOM 733 C CA . GLN A 1 91 ? 0.400 -12.598 -8.196 1.00 93.31 91 GLN A CA 1
ATOM 734 C C . GLN A 1 91 ? 0.335 -12.568 -6.664 1.00 93.31 91 GLN A C 1
ATOM 736 O O . GLN A 1 91 ? -0.641 -13.038 -6.081 1.00 93.31 91 GLN A O 1
ATOM 741 N N . LYS A 1 92 ? 1.341 -11.977 -6.002 1.00 93.12 92 LYS A N 1
ATOM 742 C CA . LYS A 1 92 ? 1.384 -11.861 -4.536 1.00 93.12 92 LYS A CA 1
ATOM 743 C C . LYS A 1 92 ? 0.183 -11.091 -3.982 1.00 93.12 92 LYS A C 1
ATOM 745 O O . LYS A 1 92 ? -0.341 -11.467 -2.941 1.00 93.12 92 LYS A O 1
ATOM 750 N N . TRP A 1 93 ? -0.256 -10.052 -4.688 1.00 94.12 93 TRP A N 1
ATOM 751 C CA . TRP A 1 93 ? -1.424 -9.246 -4.326 1.00 94.12 93 TRP A CA 1
ATOM 752 C C . TRP A 1 93 ? -2.751 -9.781 -4.880 1.00 94.12 93 TRP A C 1
ATOM 754 O O . TRP A 1 93 ? -3.789 -9.158 -4.671 1.00 94.12 93 TRP A O 1
ATOM 764 N N . ARG A 1 94 ? -2.741 -10.935 -5.565 1.00 94.75 94 ARG A N 1
ATOM 765 C CA . ARG A 1 94 ? -3.931 -11.567 -6.163 1.00 94.75 94 ARG A CA 1
ATOM 766 C C . ARG A 1 94 ? -4.712 -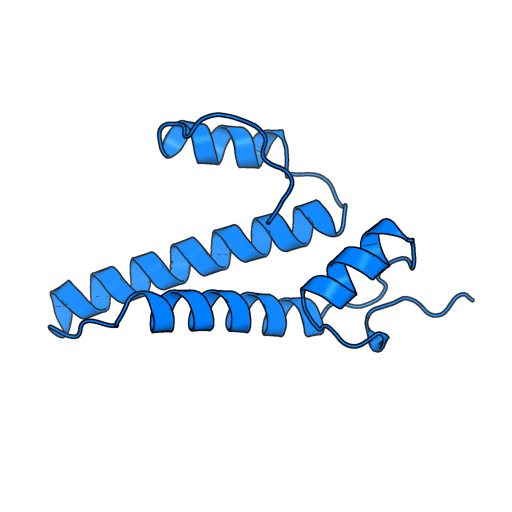10.609 -7.079 1.00 94.75 94 ARG A C 1
ATOM 768 O O . ARG A 1 94 ? -5.942 -10.602 -7.088 1.00 94.75 94 ARG A O 1
ATOM 775 N N . VAL A 1 95 ? -3.993 -9.779 -7.834 1.00 93.31 95 VAL A N 1
ATOM 776 C CA . VAL A 1 95 ? -4.581 -8.823 -8.782 1.00 93.31 95 VAL A CA 1
ATOM 777 C C . VAL A 1 95 ? -4.765 -9.498 -10.152 1.00 93.31 95 VAL A C 1
ATOM 779 O O . VAL A 1 95 ? -3.879 -10.242 -10.579 1.00 93.31 95 VAL A O 1
ATOM 782 N N . PRO A 1 96 ? -5.886 -9.276 -10.869 1.00 92.31 96 PRO A N 1
ATOM 783 C CA . PRO A 1 96 ? -6.107 -9.884 -12.180 1.00 92.31 96 PRO A CA 1
ATOM 784 C C . PRO A 1 96 ? -5.099 -9.399 -13.230 1.00 92.31 96 PRO A C 1
ATOM 786 O O . PRO A 1 96 ? -4.721 -8.230 -13.249 1.00 92.31 96 PRO A O 1
ATOM 789 N N . ALA A 1 97 ? -4.741 -10.265 -14.181 1.00 89.25 97 ALA A N 1
ATOM 790 C CA . ALA A 1 97 ? -3.753 -9.964 -15.224 1.00 89.25 97 ALA A CA 1
ATOM 791 C C . ALA A 1 97 ? -4.149 -8.816 -16.178 1.00 89.25 97 ALA A C 1
ATOM 793 O O . ALA A 1 97 ? -3.295 -8.314 -16.904 1.00 89.25 97 ALA A O 1
ATOM 794 N N . ARG A 1 98 ? -5.413 -8.368 -16.153 1.00 91.62 98 ARG A N 1
ATOM 795 C CA . ARG A 1 98 ? -5.924 -7.253 -16.974 1.00 91.62 98 ARG A CA 1
ATOM 796 C C . ARG A 1 98 ? -5.192 -5.928 -16.760 1.00 91.62 98 ARG A C 1
ATOM 798 O O . ARG A 1 98 ? -5.283 -5.059 -17.609 1.00 91.62 98 ARG A O 1
ATOM 805 N N . ILE A 1 99 ? -4.494 -5.770 -15.635 1.00 92.12 99 ILE A N 1
ATOM 806 C CA . ILE A 1 99 ? -3.733 -4.551 -15.337 1.00 92.12 99 ILE A CA 1
ATOM 807 C C . ILE A 1 99 ? -2.482 -4.412 -16.216 1.00 92.12 99 ILE A C 1
ATOM 809 O O . ILE A 1 99 ? -1.907 -3.324 -16.303 1.00 92.12 99 ILE A O 1
ATOM 813 N N . PHE A 1 100 ? -2.018 -5.513 -16.826 1.00 92.56 100 PHE A N 1
ATOM 814 C CA . PHE A 1 100 ? -0.875 -5.474 -17.726 1.00 92.56 100 PHE A CA 1
ATOM 815 C C . PHE A 1 100 ? -1.249 -4.789 -19.036 1.00 92.56 100 PHE A C 1
ATOM 817 O O . PHE A 1 100 ? -2.321 -5.026 -19.588 1.00 92.56 100 PHE A O 1
ATOM 824 N N . ALA A 1 101 ? -0.333 -3.979 -19.563 1.00 81.75 101 ALA A N 1
ATOM 825 C CA . ALA A 1 101 ? -0.466 -3.468 -20.918 1.00 81.75 101 ALA A CA 1
ATOM 826 C C . ALA A 1 101 ? -0.514 -4.639 -21.917 1.00 81.75 101 ALA A C 1
ATOM 828 O O . ALA A 1 101 ? 0.291 -5.573 -21.824 1.00 81.75 101 ALA A O 1
ATOM 829 N N . LEU A 1 102 ? -1.429 -4.571 -22.886 1.00 65.75 102 LEU A N 1
ATOM 830 C CA . LEU A 1 102 ? -1.329 -5.383 -24.095 1.00 65.75 102 LEU A CA 1
ATOM 831 C C . LEU A 1 102 ? -0.057 -4.937 -24.825 1.00 65.75 102 LEU A C 1
ATOM 833 O O . LEU A 1 102 ? 0.100 -3.745 -25.092 1.00 65.75 102 LEU A O 1
ATOM 837 N N . CYS A 1 103 ? 0.858 -5.866 -25.113 1.00 53.91 103 CYS A N 1
ATOM 838 C CA . CYS A 1 103 ? 1.926 -5.589 -26.070 1.00 53.91 103 CYS A CA 1
ATOM 839 C C . CYS A 1 103 ? 1.250 -5.253 -27.406 1.00 53.91 103 CYS A C 1
ATOM 841 O O . CYS A 1 103 ? 0.634 -6.134 -28.004 1.00 53.91 103 CYS A O 1
ATOM 843 N N . ARG A 1 104 ? 1.297 -3.983 -27.813 1.00 46.44 104 ARG A N 1
ATOM 844 C CA . ARG A 1 104 ? 1.141 -3.586 -29.212 1.00 46.44 104 ARG A CA 1
ATOM 845 C C . ARG A 1 104 ? 2.519 -3.536 -29.843 1.00 46.44 104 ARG A C 1
ATOM 847 O O . ARG A 1 104 ? 3.449 -3.100 -29.126 1.00 46.44 104 ARG A O 1
#

Radius of gyration: 15.91 Å; chains: 1; bounding box: 34×23×51 Å

Foldseek 3Di:
DAPDPDDDDDPVVVVVCLVVPLVDPAPSSVLVVLLVVLLVVLVVVQVCCCVPVVDHDDPVVSVVSSLVSSLVVSLPAAQHDDDPVVVVVCVVSVHDPRRHDDDD

pLDDT: mean 88.67, std 9.85, range [44.03, 95.94]